Protein AF-A0A948ARW5-F1 (afdb_monomer)

Structure (mmCIF, N/CA/C/O backbone):
data_AF-A0A948ARW5-F1
#
_entry.id   AF-A0A948ARW5-F1
#
loop_
_atom_site.group_PDB
_atom_site.id
_atom_site.type_symbol
_atom_site.label_atom_id
_atom_site.label_alt_id
_atom_site.label_comp_id
_atom_site.label_asym_id
_atom_site.label_entity_id
_atom_site.label_seq_id
_atom_site.pdbx_PDB_ins_code
_atom_site.Cartn_x
_atom_site.Cartn_y
_atom_site.Cartn_z
_atom_site.occupancy
_atom_site.B_iso_or_equiv
_atom_site.auth_seq_id
_atom_site.auth_comp_id
_atom_site.auth_asym_id
_atom_site.auth_atom_id
_atom_site.pdbx_PDB_model_num
ATOM 1 N N . MET A 1 1 ? -6.032 -6.586 25.562 1.00 42.72 1 MET A N 1
ATOM 2 C CA . MET A 1 1 ? -6.146 -6.871 24.116 1.00 42.72 1 MET A CA 1
ATOM 3 C C . MET A 1 1 ? -7.232 -5.963 23.569 1.00 42.72 1 MET A C 1
ATOM 5 O O . MET A 1 1 ? -8.285 -5.942 24.196 1.00 42.72 1 MET A O 1
ATOM 9 N N . PRO A 1 2 ? -6.999 -5.165 22.514 1.00 50.09 2 PRO A N 1
ATOM 10 C CA . PRO A 1 2 ? -8.105 -4.476 21.854 1.00 50.09 2 PRO A CA 1
ATOM 11 C C . PRO A 1 2 ? -9.115 -5.530 21.376 1.00 50.09 2 PRO A C 1
ATOM 13 O O . PRO A 1 2 ? -8.714 -6.557 20.829 1.00 50.09 2 PRO A O 1
ATOM 16 N N . SER A 1 3 ? -10.398 -5.325 21.669 1.00 54.44 3 SER A N 1
ATOM 17 C CA . SER A 1 3 ? -11.468 -6.216 21.225 1.00 54.44 3 SER A CA 1
ATOM 18 C C . SER A 1 3 ? -11.558 -6.182 19.701 1.00 54.44 3 SER A C 1
ATOM 20 O O . SER A 1 3 ? -11.531 -5.110 19.097 1.00 54.44 3 SER A O 1
ATOM 22 N N . ILE A 1 4 ? -11.642 -7.360 19.079 1.00 55.84 4 ILE A N 1
ATOM 23 C CA . ILE A 1 4 ? -11.901 -7.478 17.643 1.00 55.84 4 ILE A CA 1
ATOM 24 C C . ILE A 1 4 ? -13.318 -6.929 17.410 1.00 55.84 4 ILE A C 1
ATOM 26 O O . ILE A 1 4 ? -14.247 -7.400 18.075 1.00 55.84 4 ILE A O 1
ATOM 30 N N . PRO A 1 5 ? -13.506 -5.908 16.555 1.00 57.81 5 PRO A N 1
ATOM 31 C CA . PRO A 1 5 ? -14.841 -5.420 16.239 1.00 57.81 5 PRO A CA 1
ATOM 32 C C . PRO A 1 5 ? -15.671 -6.545 15.610 1.00 57.81 5 PRO A C 1
ATOM 34 O O . PRO A 1 5 ? -15.135 -7.430 14.945 1.00 57.81 5 PRO A O 1
ATOM 37 N N . ALA A 1 6 ? -16.988 -6.526 15.835 1.00 52.50 6 ALA A N 1
ATOM 38 C CA . ALA A 1 6 ? -17.890 -7.471 15.185 1.00 52.50 6 ALA A CA 1
ATOM 39 C C . ALA A 1 6 ? -17.685 -7.406 13.663 1.00 52.50 6 ALA A C 1
ATOM 41 O O . ALA A 1 6 ? -17.640 -6.311 13.096 1.00 52.50 6 ALA A O 1
ATOM 42 N N . ALA A 1 7 ? -17.519 -8.572 13.030 1.00 54.06 7 ALA A N 1
ATOM 43 C CA . ALA A 1 7 ? -17.297 -8.663 11.594 1.00 54.06 7 ALA A CA 1
ATOM 44 C C . ALA A 1 7 ? -18.410 -7.916 10.836 1.00 54.06 7 ALA A C 1
ATOM 46 O O . ALA A 1 7 ? -19.571 -7.970 11.260 1.00 54.06 7 ALA A O 1
ATOM 47 N N . PRO A 1 8 ? -18.084 -7.198 9.746 1.00 54.94 8 PRO A N 1
ATOM 48 C CA . PRO A 1 8 ? -19.093 -6.488 8.973 1.00 54.94 8 PRO A CA 1
ATOM 49 C C . PRO A 1 8 ? -20.183 -7.460 8.496 1.00 54.94 8 PRO A C 1
ATOM 51 O O . PRO A 1 8 ? -19.899 -8.602 8.140 1.00 54.94 8 PRO A O 1
ATOM 54 N N . ALA A 1 9 ? -21.437 -6.996 8.497 1.00 55.69 9 ALA A N 1
ATOM 55 C CA . ALA A 1 9 ? -22.627 -7.808 8.221 1.00 55.69 9 ALA A CA 1
ATOM 56 C C . ALA A 1 9 ? -22.649 -8.447 6.813 1.00 55.69 9 ALA A C 1
ATOM 58 O O . ALA A 1 9 ? -23.426 -9.368 6.570 1.00 55.69 9 ALA A O 1
ATOM 59 N N . ALA A 1 10 ? -21.784 -7.989 5.903 1.00 60.00 10 ALA A N 1
ATOM 60 C CA . ALA A 1 10 ? -21.469 -8.623 4.629 1.00 60.00 10 ALA A CA 1
ATOM 61 C C . ALA A 1 10 ? -20.027 -8.266 4.221 1.00 60.00 10 ALA A C 1
ATOM 63 O O . ALA A 1 10 ? -19.580 -7.142 4.459 1.00 6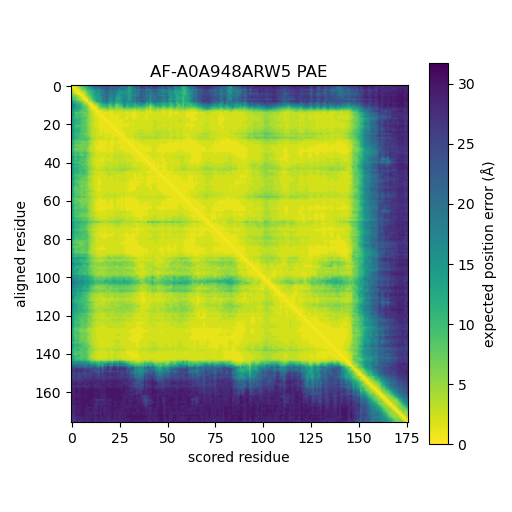0.00 10 ALA A O 1
ATOM 64 N N . ALA A 1 11 ? -19.304 -9.212 3.612 1.00 63.03 11 ALA A N 1
ATOM 65 C CA . ALA A 1 11 ? -17.986 -8.948 3.033 1.00 63.03 11 ALA A CA 1
ATOM 66 C C . ALA A 1 11 ? -18.122 -7.978 1.850 1.00 63.03 11 ALA A C 1
ATOM 68 O O . ALA A 1 11 ? -19.056 -8.104 1.051 1.00 63.03 11 ALA A O 1
ATOM 69 N N . ALA A 1 12 ? -17.203 -7.019 1.727 1.00 69.12 12 ALA A N 1
ATOM 70 C CA . ALA A 1 12 ? -17.239 -6.081 0.614 1.00 69.12 12 ALA A CA 1
ATOM 71 C C . ALA A 1 12 ? -17.000 -6.838 -0.709 1.00 69.12 12 ALA A C 1
ATOM 73 O O . ALA A 1 12 ? -16.159 -7.743 -0.743 1.00 69.12 12 ALA A O 1
ATOM 74 N N . PRO A 1 13 ? -17.674 -6.489 -1.822 1.00 81.88 13 PRO A N 1
ATOM 75 C CA . PRO A 1 13 ? -17.421 -7.142 -3.108 1.00 81.88 13 PRO A CA 1
ATOM 76 C C . PRO A 1 13 ? -15.951 -7.009 -3.530 1.00 81.88 13 PRO A C 1
ATOM 78 O O . PRO A 1 13 ? -15.401 -7.947 -4.090 1.00 81.88 13 PRO A O 1
ATOM 81 N N . PHE A 1 14 ? -15.296 -5.909 -3.146 1.00 91.25 14 PHE A N 1
ATOM 82 C CA . PHE A 1 14 ? -13.858 -5.659 -3.264 1.00 91.25 14 PHE A CA 1
ATOM 83 C C . PHE A 1 14 ? -13.357 -4.928 -2.015 1.00 91.25 14 PHE A C 1
ATOM 85 O O . PHE A 1 14 ? -14.132 -4.214 -1.376 1.00 91.25 14 PHE A O 1
ATOM 92 N N . LEU A 1 15 ? -12.071 -5.065 -1.677 1.00 94.75 15 LEU A N 1
ATOM 93 C CA . LEU A 1 15 ? -11.471 -4.221 -0.640 1.00 94.75 15 LEU A CA 1
ATOM 94 C C . LEU A 1 15 ? -11.448 -2.760 -1.130 1.00 94.75 15 LEU A C 1
ATOM 96 O O . LEU A 1 15 ? -11.038 -2.523 -2.269 1.00 94.75 15 LEU A O 1
ATOM 100 N N . PRO A 1 16 ? -11.861 -1.778 -0.309 1.00 96.06 16 PRO A N 1
ATOM 101 C CA . PRO A 1 16 ? -11.916 -0.385 -0.730 1.00 96.06 16 PRO A CA 1
ATOM 102 C C . PRO A 1 16 ? -10.519 0.166 -1.029 1.00 96.06 16 PRO A C 1
ATOM 104 O O . PRO A 1 16 ? -9.571 -0.022 -0.258 1.00 96.06 16 PRO A O 1
ATOM 107 N N . MET A 1 17 ? -10.420 0.906 -2.128 1.00 97.00 17 MET A N 1
ATOM 108 C CA . MET A 1 17 ? -9.244 1.675 -2.536 1.00 97.00 17 MET A CA 1
ATOM 109 C C . MET A 1 17 ? -9.467 3.188 -2.450 1.00 97.00 17 MET A C 1
ATOM 111 O O . MET A 1 17 ? -8.546 3.972 -2.680 1.00 97.00 17 MET A O 1
ATOM 115 N N . SER A 1 18 ? -10.670 3.620 -2.067 1.00 96.56 18 SER A N 1
ATOM 116 C CA . SER A 1 18 ? -11.029 5.030 -1.950 1.00 96.56 18 SER A CA 1
ATOM 117 C C . SER A 1 18 ? -11.957 5.323 -0.763 1.00 96.56 18 SER A C 1
ATOM 119 O O . SER A 1 18 ? -12.667 4.454 -0.253 1.00 96.56 18 SER A O 1
ATOM 121 N N . ARG A 1 19 ? -11.993 6.590 -0.326 1.00 95.62 19 ARG A N 1
ATOM 122 C CA . ARG A 1 19 ? -12.921 7.048 0.726 1.00 95.62 19 ARG A CA 1
ATOM 123 C C . ARG A 1 19 ? -14.402 6.873 0.365 1.00 95.62 19 ARG A C 1
ATOM 125 O O . ARG A 1 19 ? -15.153 6.493 1.258 1.00 95.62 19 ARG A O 1
ATOM 132 N N . PRO 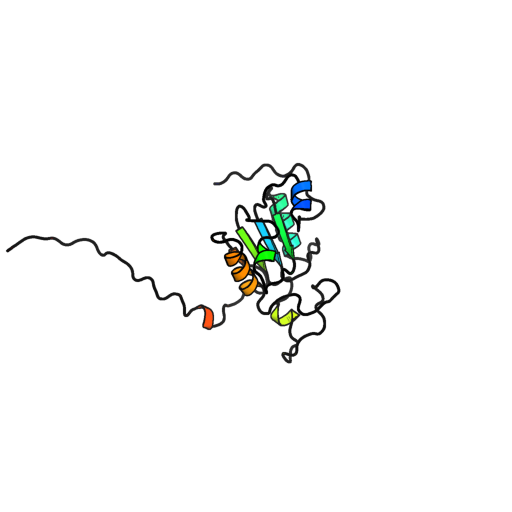A 1 20 ? -14.852 7.119 -0.882 1.00 95.38 20 PRO A N 1
ATOM 133 C CA . PRO A 1 20 ? -16.230 6.827 -1.270 1.00 95.38 20 PRO A CA 1
ATOM 134 C C . PRO A 1 20 ? -16.601 5.346 -1.115 1.00 95.38 20 PRO A C 1
ATOM 136 O O . PRO A 1 20 ? -17.679 5.047 -0.610 1.00 95.38 20 PRO A O 1
ATOM 139 N N . GLU A 1 21 ? -15.705 4.419 -1.469 1.00 94.88 21 GLU A N 1
ATOM 140 C CA . GLU A 1 21 ? -15.940 2.981 -1.263 1.00 94.88 21 GLU A CA 1
ATOM 141 C C . GLU A 1 21 ? -15.990 2.626 0.229 1.00 94.88 21 GLU A C 1
ATOM 143 O O . GLU A 1 21 ? -16.871 1.880 0.648 1.00 94.88 21 GLU A O 1
ATOM 148 N N . MET A 1 22 ? -15.115 3.211 1.059 1.00 94.00 22 MET A N 1
ATOM 149 C CA . MET A 1 22 ? -15.205 3.068 2.520 1.00 94.00 22 MET A CA 1
ATOM 150 C C . MET A 1 22 ? -16.550 3.576 3.058 1.00 94.00 22 MET A C 1
ATOM 152 O O . MET A 1 22 ? -17.173 2.909 3.882 1.00 94.00 22 MET A O 1
ATOM 156 N N . ALA A 1 23 ? -17.021 4.729 2.577 1.00 92.44 23 ALA A N 1
ATOM 157 C CA . ALA A 1 23 ? -18.298 5.303 2.987 1.00 92.44 23 ALA A CA 1
ATOM 158 C C . ALA A 1 23 ? -19.485 4.413 2.584 1.00 92.44 23 ALA A C 1
ATOM 160 O O . ALA A 1 23 ? -20.406 4.241 3.380 1.00 92.44 23 ALA A O 1
ATOM 161 N N . ALA A 1 24 ? -19.437 3.787 1.402 1.00 91.06 24 ALA A N 1
ATOM 162 C CA . ALA A 1 24 ? -20.439 2.812 0.965 1.00 91.06 24 ALA A CA 1
ATOM 163 C C . ALA A 1 24 ? -20.490 1.562 1.868 1.00 91.06 24 ALA A C 1
ATOM 165 O O . ALA A 1 24 ? -21.547 0.953 2.016 1.00 91.06 24 ALA A O 1
ATOM 166 N N . LEU A 1 25 ? -19.373 1.214 2.516 1.00 89.25 25 LEU A N 1
ATOM 167 C CA . LEU A 1 25 ? -19.282 0.149 3.523 1.00 89.25 25 LEU A CA 1
ATOM 168 C C . LEU A 1 25 ? -19.619 0.631 4.949 1.00 89.25 25 LEU A C 1
ATOM 170 O O . LEU A 1 25 ? -19.587 -0.161 5.893 1.00 89.25 25 LEU A O 1
ATOM 174 N N . GLY A 1 26 ? -19.922 1.921 5.128 1.00 91.00 26 GLY A N 1
ATOM 175 C CA . GLY A 1 26 ? -20.164 2.536 6.435 1.00 91.00 26 GLY A CA 1
ATOM 176 C C . GLY A 1 26 ? -18.904 2.669 7.296 1.00 91.00 26 GLY A C 1
ATOM 177 O O . GLY A 1 26 ? -18.996 2.703 8.524 1.00 91.00 26 GLY A O 1
ATOM 178 N N . TRP A 1 27 ? -17.716 2.689 6.685 1.00 92.38 27 TRP A N 1
ATOM 179 C CA . TRP A 1 27 ? -16.437 2.759 7.392 1.00 92.38 27 TRP A CA 1
ATOM 180 C C . TRP A 1 27 ? -15.936 4.201 7.487 1.00 92.38 27 TRP A C 1
ATOM 182 O O . TRP A 1 27 ? -15.738 4.884 6.484 1.00 92.38 27 TRP A O 1
ATOM 192 N N . ASP A 1 28 ? -15.657 4.638 8.710 1.00 92.69 28 ASP A N 1
ATOM 193 C CA . ASP A 1 28 ? -15.007 5.911 9.029 1.00 92.69 28 ASP A CA 1
ATOM 194 C C . ASP A 1 28 ? -13.478 5.839 8.879 1.00 92.69 28 ASP A C 1
ATOM 196 O O . ASP A 1 28 ? -12.827 6.814 8.498 1.00 92.69 28 ASP A O 1
ATOM 200 N N . ALA A 1 29 ? -12.905 4.667 9.161 1.00 94.94 29 ALA A N 1
ATOM 201 C CA . ALA A 1 29 ? -11.484 4.379 9.036 1.00 94.94 29 ALA A CA 1
ATOM 202 C C . ALA A 1 29 ? -11.228 2.889 8.762 1.00 94.94 29 ALA A C 1
ATOM 204 O O . ALA A 1 29 ? -11.975 2.018 9.222 1.00 94.94 29 ALA A O 1
ATOM 205 N N . CYS A 1 30 ? -10.123 2.607 8.068 1.00 97.19 30 CYS A N 1
ATOM 206 C CA . CYS A 1 30 ? -9.565 1.260 7.980 1.00 97.19 30 CYS A CA 1
ATOM 207 C C . CYS A 1 30 ? -8.807 0.918 9.272 1.00 97.19 30 CYS A C 1
ATOM 209 O O . CYS A 1 30 ? -8.116 1.762 9.849 1.00 97.19 30 CYS A O 1
ATOM 211 N N . ASP A 1 31 ? -8.871 -0.337 9.705 1.00 97.50 31 ASP A N 1
ATOM 212 C CA . ASP A 1 31 ? -7.971 -0.849 10.737 1.00 97.50 31 ASP A CA 1
ATOM 213 C C . ASP A 1 31 ? -6.569 -1.040 10.162 1.00 97.50 31 ASP A C 1
ATOM 215 O O . ASP A 1 31 ? -5.572 -0.661 10.781 1.00 97.50 31 ASP A O 1
ATOM 219 N N . ILE A 1 32 ? -6.504 -1.587 8.947 1.00 98.31 32 ILE A N 1
ATOM 220 C CA . ILE A 1 32 ? -5.269 -1.935 8.249 1.00 98.31 32 ILE A CA 1
ATOM 221 C C . ILE A 1 32 ? -5.343 -1.372 6.833 1.00 98.31 32 ILE A C 1
ATOM 223 O O . ILE A 1 32 ? -6.348 -1.532 6.143 1.00 98.31 32 ILE A O 1
ATOM 227 N N . VAL A 1 33 ? -4.267 -0.730 6.385 1.00 98.50 33 VAL A N 1
ATOM 228 C CA . VAL A 1 33 ? -4.119 -0.312 4.984 1.00 98.50 33 VAL A CA 1
ATOM 229 C C . VAL A 1 33 ? -2.962 -1.081 4.365 1.00 98.50 33 VAL A C 1
ATOM 231 O O . VAL A 1 33 ? -1.835 -1.031 4.862 1.00 98.50 33 VAL A O 1
ATOM 234 N N . LEU A 1 34 ? -3.240 -1.811 3.289 1.00 98.31 34 LEU A N 1
ATOM 235 C CA . LEU A 1 34 ? -2.243 -2.550 2.527 1.00 98.31 34 LEU A CA 1
ATOM 236 C C . LEU A 1 34 ? -1.754 -1.701 1.354 1.00 98.31 34 LEU A C 1
ATOM 238 O O . LEU A 1 34 ? -2.556 -1.231 0.558 1.00 98.31 34 LEU A O 1
ATOM 242 N N . VAL A 1 35 ? -0.443 -1.523 1.223 1.00 98.19 35 VAL A N 1
ATOM 243 C CA . VAL A 1 35 ? 0.185 -0.793 0.117 1.00 98.19 35 VAL A CA 1
ATOM 244 C C . VAL A 1 35 ? 0.928 -1.778 -0.777 1.00 98.19 35 VAL A C 1
ATOM 246 O O . VAL A 1 35 ? 1.800 -2.515 -0.302 1.00 98.19 35 VAL A O 1
ATOM 249 N N . SER A 1 36 ? 0.591 -1.779 -2.065 1.00 96.81 36 SER A N 1
ATOM 250 C CA . SER A 1 36 ? 1.131 -2.711 -3.059 1.00 96.81 36 SER A CA 1
ATOM 251 C C . SER A 1 36 ? 1.892 -1.993 -4.166 1.00 96.81 36 SER A C 1
ATOM 253 O O . SER A 1 36 ? 1.473 -0.936 -4.631 1.00 96.81 36 SER A O 1
ATOM 255 N N . GLY A 1 37 ? 2.979 -2.608 -4.636 1.00 95.62 37 GLY A N 1
ATOM 256 C CA . GLY A 1 37 ? 3.648 -2.216 -5.880 1.00 95.62 37 GLY A CA 1
ATOM 257 C C . GLY A 1 37 ? 3.010 -2.790 -7.144 1.00 95.62 37 GLY A C 1
ATOM 258 O O . GLY A 1 37 ? 3.463 -2.452 -8.230 1.00 95.62 37 GLY A O 1
ATOM 259 N N . ASP A 1 38 ? 1.978 -3.623 -7.018 1.00 95.62 38 ASP A N 1
ATOM 260 C CA . ASP A 1 38 ? 1.156 -4.104 -8.134 1.00 95.62 38 ASP A CA 1
ATOM 261 C C . ASP A 1 38 ? -0.191 -3.381 -8.177 1.00 95.62 38 ASP A C 1
ATOM 263 O O . ASP A 1 38 ? -0.648 -2.835 -7.166 1.00 95.62 38 ASP A O 1
ATOM 267 N N . ALA A 1 39 ? -0.860 -3.456 -9.326 1.00 95.75 39 ALA A N 1
ATOM 268 C CA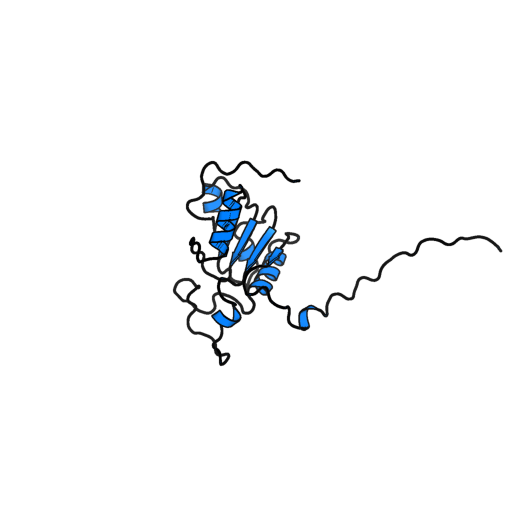 . ALA A 1 39 ? -2.291 -3.218 -9.421 1.00 95.75 39 ALA A CA 1
ATOM 269 C C . ALA A 1 39 ? -3.055 -4.101 -8.422 1.00 95.75 39 ALA A C 1
ATOM 271 O O . ALA A 1 39 ? -2.675 -5.247 -8.157 1.00 95.75 39 ALA A O 1
ATOM 272 N N . TYR A 1 40 ? -4.166 -3.590 -7.893 1.00 96.06 40 TYR A N 1
ATOM 273 C CA . TYR A 1 40 ? -5.068 -4.426 -7.117 1.00 96.06 40 TYR A CA 1
ATOM 274 C C . TYR A 1 40 ? -5.897 -5.295 -8.061 1.00 96.06 40 TYR A C 1
ATOM 276 O O . TYR A 1 40 ? -6.666 -4.798 -8.881 1.00 96.06 40 TYR A O 1
ATOM 284 N N . VAL A 1 41 ? -5.722 -6.604 -7.923 1.00 94.12 41 VAL A N 1
ATOM 285 C CA . VAL A 1 41 ? -6.556 -7.629 -8.541 1.00 94.12 41 VAL A CA 1
ATOM 286 C C . VAL A 1 41 ? -7.015 -8.531 -7.411 1.00 94.12 41 VAL A C 1
ATOM 288 O O . VAL A 1 41 ? -6.188 -9.129 -6.721 1.00 94.12 41 VAL A O 1
ATOM 291 N N . ASP A 1 42 ? -8.325 -8.614 -7.200 1.00 93.69 42 ASP A N 1
ATOM 292 C CA . ASP A 1 42 ? -8.893 -9.410 -6.116 1.00 93.69 42 ASP A CA 1
ATOM 293 C C . ASP A 1 42 ? -8.932 -10.897 -6.489 1.00 93.69 42 ASP A C 1
ATOM 295 O O . ASP A 1 42 ? -9.963 -11.471 -6.828 1.00 93.69 42 ASP A O 1
ATOM 299 N N . HIS A 1 43 ? -7.750 -11.508 -6.506 1.00 92.88 43 HIS A N 1
ATOM 300 C CA . HIS A 1 43 ? -7.539 -12.896 -6.893 1.00 92.88 43 HIS A CA 1
ATOM 301 C C . HIS A 1 43 ? -6.496 -13.538 -5.966 1.00 92.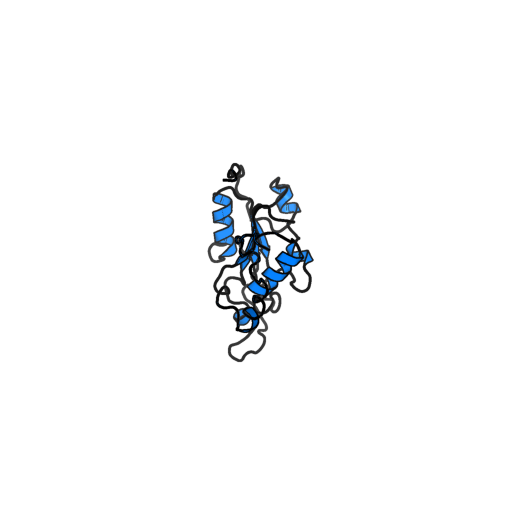88 43 HIS A C 1
ATOM 303 O O . HIS A 1 43 ? -5.494 -12.894 -5.651 1.00 92.88 43 HIS A O 1
ATOM 309 N N . PRO A 1 44 ? -6.646 -14.814 -5.560 1.00 89.50 44 PRO A N 1
ATOM 310 C CA . PRO A 1 44 ? -5.729 -15.474 -4.619 1.00 89.50 44 PRO A CA 1
ATOM 311 C C . PRO A 1 44 ? -4.272 -15.570 -5.101 1.00 89.50 44 PRO A C 1
ATOM 313 O O . PRO A 1 44 ? -3.374 -15.769 -4.289 1.00 89.50 44 PRO A O 1
ATOM 316 N N . ALA A 1 45 ? -4.020 -15.396 -6.402 1.00 90.31 45 ALA A N 1
ATOM 317 C CA . ALA A 1 45 ? -2.664 -15.291 -6.955 1.00 90.31 45 ALA A CA 1
ATOM 318 C C . ALA A 1 45 ? -1.938 -13.983 -6.574 1.00 90.31 45 ALA A C 1
ATOM 320 O O . ALA A 1 45 ? -0.730 -13.884 -6.766 1.00 90.31 45 ALA A O 1
ATOM 321 N N . PHE A 1 46 ? -2.657 -12.987 -6.046 1.00 93.75 46 PHE A N 1
ATOM 322 C CA . PHE A 1 46 ? -2.105 -11.722 -5.576 1.00 93.75 46 PHE A CA 1
ATOM 323 C C . PHE A 1 46 ? -2.049 -11.737 -4.051 1.00 93.75 46 PHE A C 1
ATOM 325 O O . PHE A 1 46 ? -3.079 -11.751 -3.372 1.00 93.75 46 PHE A O 1
ATOM 332 N N . GLY A 1 47 ? -0.836 -11.696 -3.495 1.00 92.38 47 GLY A N 1
ATOM 333 C CA . GLY A 1 47 ? -0.633 -11.836 -2.049 1.00 92.38 47 GLY A CA 1
ATOM 334 C C . GLY A 1 47 ? -1.394 -10.792 -1.222 1.00 92.38 47 GLY A C 1
ATOM 335 O O . GLY A 1 47 ? -1.935 -11.118 -0.169 1.00 92.38 47 GLY A O 1
ATOM 336 N N . VAL A 1 48 ? -1.501 -9.555 -1.722 1.00 95.38 48 VAL A N 1
ATOM 337 C CA . VAL A 1 48 ? -2.256 -8.472 -1.063 1.00 95.38 48 VAL A CA 1
ATOM 338 C C . VAL A 1 48 ? -3.747 -8.788 -0.972 1.00 95.38 48 VAL A C 1
ATOM 340 O O . VAL A 1 48 ? -4.333 -8.576 0.087 1.00 95.38 48 VAL A O 1
ATOM 343 N N . ALA A 1 49 ? -4.347 -9.341 -2.030 1.00 95.12 49 ALA A N 1
ATOM 344 C CA . ALA A 1 49 ? -5.748 -9.753 -2.010 1.00 95.12 49 ALA A CA 1
ATOM 345 C C . ALA A 1 49 ? -5.960 -10.905 -1.020 1.00 95.12 49 ALA A C 1
ATOM 347 O O . ALA A 1 49 ? -6.835 -10.829 -0.161 1.00 95.12 49 ALA A O 1
ATOM 348 N N . LEU A 1 50 ? -5.097 -11.927 -1.058 1.00 94.75 50 LEU A N 1
ATOM 349 C CA . LEU A 1 50 ? -5.171 -13.061 -0.134 1.00 94.75 50 LEU A CA 1
ATOM 350 C C . LEU A 1 50 ? -5.077 -12.620 1.337 1.00 94.75 50 LEU A C 1
ATOM 352 O O . LEU A 1 50 ? -5.922 -12.997 2.150 1.00 94.75 50 LEU A O 1
ATOM 356 N N . VAL A 1 51 ? -4.072 -11.807 1.680 1.00 95.12 51 VAL A N 1
ATOM 357 C CA . VAL A 1 51 ? -3.886 -11.297 3.048 1.00 95.12 51 VAL A CA 1
ATOM 358 C C . VAL A 1 51 ? -5.038 -10.381 3.454 1.00 95.12 51 VAL A C 1
ATOM 360 O O . VAL A 1 51 ? -5.550 -10.513 4.564 1.00 95.12 51 VAL A O 1
ATOM 363 N N . GLY A 1 52 ? -5.475 -9.484 2.569 1.00 95.56 52 GLY A N 1
ATOM 364 C CA . GLY A 1 52 ? -6.572 -8.567 2.856 1.00 95.56 52 GLY A CA 1
ATOM 365 C C . GLY A 1 52 ? -7.886 -9.296 3.134 1.00 95.56 52 GLY A C 1
ATOM 366 O O . GLY A 1 52 ? -8.523 -9.027 4.149 1.00 95.56 52 GLY A O 1
ATOM 367 N N . ARG A 1 53 ? -8.236 -10.296 2.315 1.00 94.50 53 ARG A N 1
ATOM 368 C CA . ARG A 1 53 ? -9.431 -11.132 2.516 1.00 94.50 53 ARG A CA 1
ATOM 369 C C . ARG A 1 53 ? -9.343 -12.015 3.757 1.00 94.50 53 ARG A C 1
ATOM 371 O O . ARG A 1 53 ? -10.355 -12.240 4.418 1.00 94.50 53 ARG A O 1
ATOM 378 N N . LEU A 1 54 ? -8.151 -12.503 4.107 1.00 94.19 54 LEU A N 1
ATOM 379 C CA . LEU A 1 54 ? -7.951 -13.236 5.358 1.00 94.19 54 LEU A CA 1
ATOM 380 C C . LEU A 1 54 ? -8.202 -12.331 6.573 1.00 94.19 54 LEU A C 1
ATOM 382 O O . LEU A 1 54 ? -8.925 -12.718 7.487 1.00 94.19 54 LEU A O 1
ATOM 386 N N . LEU A 1 55 ? -7.637 -11.123 6.574 1.00 94.19 55 LEU A N 1
ATOM 387 C CA . LEU A 1 55 ? -7.836 -10.140 7.641 1.00 94.19 55 LEU A CA 1
ATOM 388 C C . LEU A 1 55 ? -9.302 -9.686 7.737 1.00 94.19 55 LEU A C 1
ATOM 390 O O . LEU A 1 55 ? -9.846 -9.642 8.840 1.00 94.19 55 LEU A O 1
ATOM 394 N N . GLU A 1 56 ? -9.957 -9.425 6.604 1.00 91.94 56 GLU A N 1
ATOM 395 C CA . GLU A 1 56 ? -11.386 -9.084 6.541 1.00 91.94 56 GLU A CA 1
ATOM 396 C C . GLU A 1 56 ? -12.261 -10.204 7.123 1.00 91.94 56 GLU A C 1
ATOM 398 O O . GLU A 1 56 ? -13.149 -9.938 7.932 1.00 91.94 56 GLU A O 1
ATOM 403 N N . ARG A 1 57 ? -11.961 -11.475 6.808 1.00 89.88 57 ARG A N 1
ATOM 404 C CA . ARG A 1 57 ? -12.651 -12.643 7.390 1.00 89.88 57 ARG A CA 1
ATOM 405 C C . ARG A 1 57 ? -12.524 -12.706 8.915 1.00 89.88 57 ARG A C 1
ATOM 407 O O . ARG A 1 57 ? -13.406 -13.242 9.579 1.00 89.88 57 ARG A O 1
ATOM 414 N N . HIS A 1 58 ? -11.448 -12.157 9.474 1.00 91.00 58 HIS A N 1
ATOM 415 C CA . HIS A 1 58 ? -11.255 -12.027 10.919 1.00 91.00 58 HIS A CA 1
ATOM 416 C C . HIS A 1 58 ? -11.891 -10.760 11.519 1.00 91.00 58 HIS A C 1
ATOM 418 O O . HIS A 1 58 ? -11.688 -10.489 12.700 1.00 91.00 58 HIS A O 1
ATOM 424 N N . GLY A 1 59 ? -12.677 -10.013 10.740 1.00 89.75 59 GLY A N 1
ATOM 425 C CA . GLY A 1 59 ? -13.450 -8.856 11.194 1.00 89.75 59 GLY A CA 1
ATOM 426 C C . GLY A 1 59 ? -12.725 -7.515 11.087 1.00 89.75 59 GLY A C 1
ATOM 427 O O . GLY A 1 59 ? -13.257 -6.507 11.547 1.00 89.75 59 GLY A O 1
ATOM 428 N N . TRP A 1 60 ? -11.535 -7.470 10.484 1.00 94.25 60 TRP A N 1
ATOM 429 C CA . TRP A 1 60 ? -10.791 -6.221 10.312 1.00 94.25 60 TRP A CA 1
ATOM 430 C C . TRP A 1 60 ? -11.262 -5.438 9.088 1.00 94.25 60 TRP A C 1
ATOM 432 O O . TRP A 1 60 ? -11.507 -6.005 8.024 1.00 94.25 60 TRP A O 1
ATOM 442 N N . ARG A 1 61 ? -11.309 -4.110 9.205 1.00 95.12 61 ARG A N 1
ATOM 443 C CA . ARG A 1 61 ? -11.559 -3.216 8.067 1.00 95.12 61 ARG A CA 1
ATOM 444 C C . ARG A 1 61 ? -10.256 -3.003 7.310 1.00 95.12 61 ARG A C 1
ATOM 446 O O . ARG A 1 61 ? -9.344 -2.345 7.822 1.00 95.12 61 ARG A O 1
ATOM 453 N N . VAL A 1 62 ? -10.152 -3.567 6.114 1.00 97.00 62 VAL A N 1
ATOM 454 C CA . VAL A 1 62 ? -8.917 -3.541 5.322 1.00 97.00 62 VAL A CA 1
ATOM 455 C C . VAL A 1 62 ? -9.126 -2.745 4.048 1.00 97.00 62 VAL A C 1
ATOM 457 O O . VAL A 1 62 ? -10.034 -3.046 3.284 1.00 97.00 62 VAL A O 1
ATOM 460 N N . GLY A 1 63 ? -8.267 -1.760 3.808 1.00 97.62 63 GLY A N 1
ATOM 461 C CA . GLY A 1 63 ? -8.216 -1.020 2.549 1.00 97.62 63 GLY A CA 1
ATOM 462 C C . GLY A 1 63 ? -6.916 -1.267 1.790 1.00 97.62 63 GLY A C 1
ATOM 463 O O . GLY A 1 63 ? -5.919 -1.694 2.381 1.00 97.62 63 GLY A O 1
ATOM 464 N N . VAL A 1 64 ? -6.913 -0.994 0.486 1.00 98.25 64 VAL A N 1
ATOM 465 C CA . VAL A 1 64 ? -5.751 -1.199 -0.393 1.00 98.25 64 VAL A CA 1
ATOM 466 C C . VAL A 1 64 ? -5.360 0.107 -1.085 1.00 98.25 64 VAL A C 1
ATOM 468 O O . VAL A 1 64 ? -6.196 0.804 -1.640 1.00 98.25 64 VAL A O 1
ATOM 471 N N . ILE A 1 65 ? -4.068 0.423 -1.093 1.00 98.25 65 ILE A N 1
ATOM 472 C CA . ILE A 1 65 ? -3.468 1.468 -1.926 1.00 98.25 65 ILE A CA 1
ATOM 473 C C . ILE A 1 65 ? -2.550 0.762 -2.927 1.00 98.25 65 ILE A C 1
ATOM 475 O O . ILE A 1 65 ? -1.474 0.271 -2.574 1.00 98.25 65 ILE A O 1
ATOM 479 N N . ALA A 1 66 ? -2.999 0.659 -4.175 1.00 97.06 66 ALA A N 1
ATOM 480 C CA . ALA A 1 66 ? -2.282 -0.030 -5.243 1.00 97.06 66 ALA A CA 1
ATOM 481 C C . ALA A 1 66 ? -1.500 0.960 -6.108 1.00 97.06 66 ALA A C 1
ATOM 483 O O . ALA A 1 66 ? -2.078 1.913 -6.620 1.00 97.06 66 ALA A O 1
ATOM 484 N N . GLN A 1 67 ? -0.196 0.721 -6.268 1.00 96.19 67 GLN A N 1
ATOM 485 C CA . GLN A 1 67 ? 0.731 1.563 -7.035 1.00 96.19 67 GLN A CA 1
ATOM 486 C C . GLN A 1 67 ? 0.579 3.074 -6.788 1.00 96.19 67 GLN A C 1
ATOM 488 O O . GLN A 1 67 ? 0.395 3.832 -7.742 1.00 96.19 67 GLN A O 1
ATOM 493 N N . PRO A 1 68 ? 0.677 3.535 -5.525 1.00 97.38 68 PRO A N 1
ATOM 494 C CA . PRO A 1 68 ? 0.672 4.969 -5.252 1.00 97.38 68 PRO A CA 1
ATOM 495 C C . PRO A 1 68 ? 1.859 5.656 -5.939 1.00 97.38 68 PRO A C 1
ATOM 497 O O . PRO A 1 68 ? 2.960 5.080 -6.009 1.00 97.38 68 PRO A O 1
ATOM 500 N N . ASP A 1 69 ? 1.675 6.904 -6.383 1.00 96.62 69 ASP A N 1
ATOM 501 C CA . ASP A 1 69 ? 2.806 7.720 -6.814 1.00 96.62 69 ASP A CA 1
ATOM 502 C C . ASP A 1 69 ? 3.678 8.022 -5.589 1.00 96.62 69 ASP A C 1
ATOM 504 O O . ASP A 1 69 ? 3.279 8.665 -4.625 1.00 96.62 69 ASP A O 1
ATOM 508 N N . TRP A 1 70 ? 4.911 7.526 -5.617 1.00 96.31 70 TRP A N 1
ATOM 509 C CA . TRP A 1 70 ? 5.874 7.671 -4.528 1.00 96.31 70 TRP A CA 1
ATOM 510 C C . TRP A 1 70 ? 6.637 8.992 -4.562 1.00 96.31 70 TRP A C 1
ATOM 512 O O . TRP A 1 70 ? 7.520 9.222 -3.723 1.00 96.31 70 TRP A O 1
ATOM 522 N N . ARG A 1 71 ? 6.406 9.830 -5.571 1.00 95.69 71 ARG A N 1
ATOM 523 C CA . ARG A 1 71 ? 7.041 11.146 -5.670 1.00 95.69 71 ARG A CA 1
ATOM 524 C C . ARG A 1 71 ? 6.481 12.096 -4.621 1.00 95.69 71 ARG A C 1
ATOM 526 O O . ARG A 1 71 ? 7.245 12.924 -4.130 1.00 95.69 71 ARG A O 1
ATOM 533 N N . ASP A 1 72 ? 5.229 11.892 -4.225 1.00 93.00 72 ASP A N 1
ATOM 534 C CA . ASP A 1 72 ? 4.554 12.615 -3.156 1.00 93.00 72 ASP A CA 1
ATOM 535 C C . ASP A 1 72 ? 4.061 11.658 -2.054 1.00 93.00 72 ASP A C 1
ATOM 537 O O . ASP A 1 72 ? 3.909 10.456 -2.271 1.00 93.00 72 ASP A O 1
ATOM 541 N N . ALA A 1 73 ? 3.866 12.168 -0.838 1.00 94.75 73 ALA A N 1
ATOM 542 C CA . ALA A 1 73 ? 3.358 11.362 0.275 1.00 94.75 73 ALA A CA 1
ATOM 543 C C . ALA A 1 73 ? 1.816 11.306 0.318 1.00 94.75 73 ALA A C 1
ATOM 545 O O . ALA A 1 73 ? 1.264 10.437 0.994 1.00 94.75 73 ALA A O 1
ATOM 546 N N . GLY A 1 74 ? 1.115 12.196 -0.393 1.00 96.12 74 GLY A N 1
ATOM 547 C CA . GLY A 1 74 ? -0.339 12.354 -0.347 1.00 96.12 74 GLY A CA 1
ATOM 548 C C . GLY A 1 74 ? -1.113 11.087 -0.705 1.00 96.12 74 GLY A C 1
ATOM 549 O O . GLY A 1 74 ? -2.059 10.735 0.004 1.00 96.12 74 GLY A O 1
ATOM 550 N N . ASP A 1 75 ? -0.657 10.337 -1.710 1.00 96.81 75 ASP A N 1
ATOM 551 C CA . ASP A 1 75 ? -1.292 9.079 -2.132 1.00 96.81 75 ASP A CA 1
ATOM 552 C C . ASP A 1 75 ? -1.344 8.040 -1.001 1.00 96.81 75 ASP A C 1
ATOM 554 O O . ASP A 1 75 ? -2.290 7.260 -0.899 1.00 96.81 75 ASP A O 1
ATOM 558 N N . PHE A 1 76 ? -0.376 8.063 -0.081 1.00 97.94 76 PHE A N 1
ATOM 559 C CA . PHE A 1 76 ? -0.315 7.140 1.059 1.00 97.94 76 PHE A CA 1
ATOM 560 C C . PHE A 1 76 ? -1.314 7.499 2.168 1.00 97.94 76 PHE A C 1
ATOM 562 O O . PHE A 1 76 ? -1.534 6.699 3.077 1.00 97.94 76 PHE A O 1
ATOM 569 N N . ALA A 1 77 ? -1.939 8.678 2.085 1.00 96.75 77 ALA A N 1
ATOM 570 C CA . ALA A 1 77 ? -3.026 9.121 2.952 1.00 96.75 77 ALA A CA 1
ATOM 571 C C . ALA A 1 77 ? -4.407 9.050 2.271 1.00 96.75 77 ALA A C 1
ATOM 573 O O . ALA A 1 77 ? -5.389 9.504 2.867 1.00 96.75 77 ALA A O 1
ATOM 574 N N . ALA A 1 78 ? -4.519 8.464 1.068 1.00 97.19 78 ALA A N 1
ATOM 575 C CA . ALA A 1 78 ? -5.771 8.401 0.304 1.00 97.19 78 ALA A CA 1
ATOM 576 C C . ALA A 1 78 ? -6.940 7.817 1.120 1.00 97.19 78 ALA A C 1
ATOM 578 O O . ALA A 1 78 ? -8.038 8.376 1.136 1.00 97.19 78 ALA A O 1
ATOM 579 N N . LEU A 1 79 ? -6.678 6.752 1.884 1.00 97.50 79 LEU A N 1
ATOM 580 C CA . LEU A 1 79 ? -7.649 6.098 2.774 1.00 97.50 79 LEU A CA 1
ATOM 581 C C . LEU A 1 79 ? -7.677 6.678 4.199 1.00 97.50 79 LEU A C 1
ATOM 583 O O . LEU A 1 79 ? -8.429 6.222 5.058 1.00 97.50 79 LEU A O 1
ATOM 587 N N . GLY A 1 80 ? -6.862 7.698 4.464 1.00 96.75 80 GLY A N 1
ATOM 588 C CA . GLY A 1 80 ? -6.630 8.238 5.795 1.00 96.75 80 GLY A CA 1
ATOM 589 C C . GLY A 1 80 ? -5.691 7.385 6.647 1.00 96.75 80 GLY A C 1
ATOM 590 O O . GLY A 1 80 ? -5.015 6.474 6.174 1.00 96.75 80 GLY A O 1
ATOM 591 N N . ARG A 1 81 ? -5.632 7.727 7.936 1.00 97.81 81 ARG A N 1
ATOM 592 C CA . ARG A 1 81 ? -4.768 7.062 8.912 1.00 97.81 81 ARG A CA 1
ATOM 593 C C . ARG A 1 81 ? -5.388 5.719 9.332 1.00 97.81 81 ARG A C 1
ATOM 595 O O . ARG A 1 81 ? -6.487 5.743 9.889 1.00 97.81 81 ARG A O 1
ATOM 602 N N . PRO A 1 82 ? -4.704 4.574 9.152 1.00 97.88 82 PRO A N 1
ATOM 603 C CA . PRO A 1 82 ? -5.200 3.303 9.664 1.00 97.88 82 PRO A CA 1
ATOM 604 C C . PRO A 1 82 ? -5.146 3.268 11.196 1.00 97.88 82 PRO A C 1
ATOM 606 O O . PRO A 1 82 ? -4.268 3.878 11.819 1.00 97.88 82 PRO A O 1
ATOM 609 N N . ARG A 1 83 ? -6.068 2.523 11.811 1.00 97.81 83 ARG A N 1
ATOM 610 C CA . ARG A 1 83 ? -6.160 2.407 13.278 1.00 97.81 83 ARG A CA 1
ATOM 611 C C . ARG A 1 83 ? -5.048 1.540 13.872 1.00 97.81 83 ARG A C 1
ATOM 613 O O . ARG A 1 83 ? -4.656 1.775 15.013 1.00 97.81 83 ARG A O 1
ATOM 620 N N . LEU A 1 84 ? -4.546 0.561 13.116 1.00 97.75 84 LEU A N 1
ATOM 621 C CA . LEU A 1 84 ? -3.533 -0.389 13.576 1.00 97.75 84 LEU A CA 1
ATOM 622 C C . LEU A 1 84 ? -2.187 -0.197 12.879 1.00 97.75 84 LEU A C 1
ATOM 624 O O . LEU A 1 84 ? -1.214 0.138 13.549 1.00 97.75 84 LEU A O 1
ATOM 628 N N . PHE A 1 85 ? -2.098 -0.444 11.568 1.00 98.38 85 PHE A N 1
ATOM 629 C CA . PHE A 1 85 ? -0.821 -0.398 10.846 1.00 98.38 85 PHE A CA 1
ATOM 630 C C . PHE A 1 85 ? -0.981 -0.294 9.321 1.00 98.38 85 PHE A C 1
ATOM 632 O O . PHE A 1 85 ? -2.044 -0.578 8.765 1.00 98.38 85 PHE A O 1
ATOM 639 N N . PHE A 1 86 ? 0.119 0.056 8.647 1.00 98.62 86 PHE A N 1
ATOM 640 C CA . PHE A 1 86 ? 0.293 -0.149 7.206 1.00 98.62 86 PHE A CA 1
ATOM 641 C C . PHE A 1 86 ? 1.012 -1.469 6.922 1.00 98.62 86 PHE A C 1
ATOM 643 O O . PHE A 1 86 ? 2.101 -1.702 7.452 1.00 98.62 86 PHE A O 1
ATOM 650 N N . GLY A 1 87 ? 0.440 -2.318 6.070 1.00 98.00 87 GLY A N 1
ATOM 651 C CA . GLY A 1 87 ? 1.117 -3.495 5.521 1.00 98.00 87 GLY A CA 1
ATOM 652 C C . GLY A 1 87 ? 1.680 -3.170 4.143 1.00 98.00 87 GLY A C 1
ATOM 653 O O . GLY A 1 87 ? 0.918 -2.828 3.252 1.00 98.00 87 GLY A O 1
ATOM 654 N N . ILE A 1 88 ? 2.993 -3.241 3.942 1.00 97.88 88 ILE A N 1
ATOM 655 C CA . ILE A 1 88 ? 3.637 -2.747 2.715 1.00 97.88 88 ILE A CA 1
ATOM 656 C C . ILE A 1 88 ? 4.392 -3.872 2.015 1.00 97.88 88 ILE A C 1
ATOM 658 O O . ILE A 1 88 ? 5.183 -4.590 2.634 1.00 97.88 88 ILE A O 1
ATOM 662 N N . THR A 1 89 ? 4.192 -3.983 0.703 1.00 95.88 89 THR A N 1
ATOM 663 C CA . THR A 1 89 ? 4.907 -4.931 -0.151 1.00 95.88 89 THR A CA 1
ATOM 664 C C . THR A 1 89 ? 5.302 -4.317 -1.494 1.00 95.88 89 THR A C 1
ATOM 666 O O . THR A 1 89 ? 4.684 -3.369 -1.974 1.00 95.88 89 THR A O 1
ATOM 669 N N . GLY A 1 90 ? 6.354 -4.861 -2.114 1.00 92.44 90 GLY A N 1
ATOM 670 C CA . GLY A 1 90 ? 6.769 -4.481 -3.468 1.00 92.44 90 GLY A CA 1
ATOM 671 C C . GLY A 1 90 ? 5.890 -5.061 -4.583 1.00 92.44 90 GLY A C 1
ATOM 672 O O . GLY A 1 90 ? 6.035 -4.634 -5.728 1.00 92.44 90 GLY A O 1
ATOM 673 N N . GLY A 1 91 ? 4.987 -5.987 -4.240 1.00 91.81 91 GLY A N 1
ATOM 674 C CA . GLY A 1 91 ? 4.151 -6.746 -5.170 1.00 91.81 91 GLY A CA 1
ATOM 675 C C . GLY A 1 91 ? 4.502 -8.239 -5.192 1.00 91.81 91 GLY A C 1
ATOM 676 O O . GLY A 1 91 ? 5.267 -8.734 -4.360 1.00 91.81 91 GLY A O 1
ATOM 677 N N . ASN A 1 92 ? 3.935 -8.948 -6.161 1.00 90.50 92 ASN A N 1
ATOM 678 C CA . ASN A 1 92 ? 4.138 -10.366 -6.447 1.00 90.50 92 ASN A CA 1
ATOM 679 C C . ASN A 1 92 ? 5.567 -10.651 -6.929 1.00 90.50 92 ASN A C 1
ATOM 681 O O . ASN A 1 92 ? 6.114 -11.718 -6.660 1.00 90.50 92 ASN A O 1
ATOM 685 N N . VAL A 1 93 ? 6.184 -9.684 -7.611 1.00 88.56 93 VAL A N 1
ATOM 686 C CA . VAL A 1 93 ? 7.586 -9.721 -8.041 1.00 88.56 93 VAL A CA 1
ATOM 687 C C . VAL A 1 93 ? 8.375 -8.593 -7.389 1.00 88.56 93 VAL A C 1
ATOM 689 O O . VAL A 1 93 ? 7.827 -7.548 -7.036 1.00 88.56 93 VAL A O 1
ATOM 692 N N . ASP A 1 94 ? 9.687 -8.784 -7.231 1.00 87.38 94 ASP A N 1
ATOM 693 C CA . ASP A 1 94 ? 10.542 -7.706 -6.744 1.00 87.38 94 ASP A CA 1
ATOM 694 C C . ASP A 1 94 ? 10.524 -6.515 -7.716 1.00 87.38 94 ASP A C 1
ATOM 696 O O . ASP A 1 94 ? 10.646 -6.668 -8.930 1.00 87.38 94 ASP A O 1
ATOM 700 N N . SER A 1 95 ? 10.402 -5.309 -7.168 1.00 85.62 95 SER A N 1
ATOM 701 C CA . SER A 1 95 ? 10.307 -4.075 -7.956 1.00 85.62 95 SER A CA 1
ATOM 702 C C . SER A 1 95 ? 11.521 -3.794 -8.850 1.00 85.62 95 SER A C 1
ATOM 704 O O . SER A 1 95 ? 11.354 -3.221 -9.924 1.00 85.62 95 SER A O 1
ATOM 706 N N . MET A 1 96 ? 12.730 -4.222 -8.461 1.00 90.06 96 MET A N 1
ATOM 707 C CA . MET A 1 96 ? 13.905 -4.110 -9.331 1.00 90.06 96 MET A CA 1
ATOM 708 C C . MET A 1 96 ? 13.770 -5.044 -10.525 1.00 90.06 96 MET A C 1
ATOM 710 O O . MET A 1 96 ? 14.130 -4.664 -11.634 1.00 90.06 96 MET A O 1
ATOM 714 N N . ILE A 1 97 ? 13.235 -6.250 -10.311 1.00 88.69 97 ILE A N 1
ATOM 715 C CA . ILE A 1 97 ? 12.932 -7.177 -11.400 1.00 88.69 97 ILE A CA 1
ATOM 716 C C . ILE A 1 97 ? 11.849 -6.555 -12.282 1.00 88.69 97 ILE A C 1
ATOM 718 O O . ILE A 1 97 ? 12.053 -6.468 -13.483 1.00 88.69 97 ILE A O 1
ATOM 722 N N . ALA A 1 98 ? 10.748 -6.041 -11.735 1.00 87.75 98 ALA A N 1
ATOM 723 C CA . ALA A 1 98 ? 9.710 -5.389 -12.543 1.00 87.75 98 ALA A CA 1
ATOM 724 C C . ALA A 1 98 ? 10.274 -4.248 -13.420 1.00 87.75 98 ALA A C 1
ATOM 726 O O . ALA A 1 98 ? 9.973 -4.162 -14.610 1.00 87.75 98 ALA A O 1
ATOM 727 N N . ASN A 1 99 ? 11.173 -3.428 -12.867 1.00 89.81 99 ASN A N 1
ATOM 728 C CA . ASN A 1 99 ? 11.722 -2.264 -13.560 1.00 89.81 99 ASN A CA 1
ATOM 729 C C . ASN A 1 99 ? 12.902 -2.573 -14.495 1.00 89.81 99 ASN A C 1
ATOM 731 O O . ASN A 1 99 ? 13.112 -1.829 -15.459 1.00 89.81 99 ASN A O 1
ATOM 735 N N . LEU A 1 100 ? 13.688 -3.626 -14.244 1.00 89.38 100 LEU A N 1
ATOM 736 C CA . LEU A 1 100 ? 14.962 -3.876 -14.926 1.00 89.38 100 LEU A CA 1
ATOM 737 C C . LEU A 1 100 ? 15.037 -5.269 -15.562 1.00 89.38 100 LEU A C 1
ATOM 739 O O . LEU A 1 100 ? 14.604 -6.278 -15.013 1.00 89.38 100 LEU A O 1
ATOM 743 N N . SER A 1 101 ? 15.655 -5.335 -16.740 1.00 87.12 101 SER A N 1
ATOM 744 C CA . SER A 1 101 ? 16.070 -6.595 -17.355 1.00 87.12 101 SER A CA 1
ATOM 745 C C . SER A 1 101 ? 17.318 -7.165 -16.673 1.00 87.12 101 SER A C 1
ATOM 747 O O . SER A 1 101 ? 18.013 -6.463 -15.937 1.00 87.12 101 SER A O 1
ATOM 749 N N . ALA A 1 102 ? 17.669 -8.418 -16.984 1.00 85.31 102 ALA A N 1
ATOM 750 C CA . ALA A 1 102 ? 18.908 -9.046 -16.507 1.00 85.31 102 ALA A CA 1
ATOM 751 C C . ALA A 1 102 ? 20.164 -8.209 -16.833 1.00 85.31 102 ALA A C 1
ATOM 753 O O . ALA A 1 102 ? 21.100 -8.142 -16.041 1.00 85.31 102 ALA A O 1
ATOM 754 N N . ASN A 1 103 ? 20.134 -7.473 -17.949 1.00 88.31 103 ASN A N 1
ATOM 755 C CA . ASN A 1 103 ? 21.209 -6.573 -18.375 1.00 88.31 103 ASN A CA 1
ATOM 756 C C . ASN A 1 103 ? 21.078 -5.156 -17.781 1.00 88.31 103 ASN A C 1
ATOM 758 O O . ASN A 1 103 ? 21.646 -4.208 -18.321 1.00 88.31 103 ASN A O 1
ATOM 762 N N . LYS A 1 104 ? 20.294 -4.989 -16.705 1.00 86.38 104 LYS A N 1
ATOM 763 C CA . LYS A 1 104 ? 20.039 -3.724 -15.989 1.00 86.38 104 LYS A CA 1
ATOM 764 C C . LYS A 1 104 ? 19.469 -2.600 -16.866 1.00 86.38 104 LYS A C 1
ATOM 766 O O . LYS A 1 104 ? 19.612 -1.424 -16.541 1.00 86.38 104 LYS A O 1
ATOM 771 N N . ARG A 1 105 ? 18.808 -2.938 -17.978 1.00 89.69 105 ARG A N 1
ATOM 772 C CA . ARG A 1 105 ? 18.086 -1.958 -18.807 1.00 89.69 105 ARG A CA 1
ATOM 773 C C . ARG A 1 105 ? 16.657 -1.815 -18.305 1.00 89.69 105 ARG A C 1
ATOM 775 O O . ARG A 1 105 ? 16.051 -2.818 -17.939 1.00 89.69 105 ARG A O 1
ATOM 782 N N . ARG A 1 106 ? 16.102 -0.600 -18.346 1.00 91.12 106 ARG A N 1
ATOM 783 C CA . ARG A 1 106 ? 14.689 -0.377 -18.009 1.00 91.12 106 ARG A CA 1
ATOM 784 C C . ARG A 1 106 ? 13.777 -1.206 -18.912 1.00 91.12 106 ARG A C 1
ATOM 786 O O . ARG A 1 106 ? 13.935 -1.191 -20.136 1.00 91.12 106 ARG A O 1
ATOM 793 N N . ARG A 1 107 ? 12.836 -1.920 -18.300 1.00 89.56 107 ARG A N 1
ATOM 794 C CA . ARG A 1 107 ? 11.765 -2.624 -19.007 1.00 89.56 107 ARG A CA 1
ATOM 795 C C . ARG A 1 107 ? 10.773 -1.615 -19.582 1.00 89.56 107 ARG A C 1
ATOM 797 O O . ARG A 1 107 ? 10.604 -0.517 -19.058 1.00 89.56 107 ARG A O 1
ATOM 804 N N . ARG A 1 108 ? 10.166 -1.982 -20.713 1.00 91.56 108 ARG A N 1
ATOM 805 C CA . ARG A 1 108 ? 9.159 -1.161 -21.408 1.00 91.56 108 ARG A CA 1
ATOM 806 C C . ARG A 1 108 ? 7.734 -1.474 -20.952 1.00 91.56 108 ARG A C 1
ATOM 808 O O . ARG A 1 108 ? 6.853 -0.650 -21.160 1.00 91.56 108 ARG A O 1
ATOM 815 N N . SER A 1 109 ? 7.541 -2.627 -20.320 1.00 93.06 109 SER A N 1
ATOM 816 C CA . SER A 1 109 ? 6.271 -3.095 -19.777 1.00 93.06 109 SER A CA 1
ATOM 817 C C . SER A 1 109 ? 6.459 -3.685 -18.381 1.00 93.06 109 SER A C 1
ATOM 819 O O . SER A 1 109 ? 7.567 -4.086 -18.014 1.00 93.06 109 SER A O 1
ATOM 821 N N . ASP A 1 110 ? 5.366 -3.727 -17.628 1.00 93.12 110 ASP A N 1
ATOM 822 C CA . ASP A 1 110 ? 5.254 -4.386 -16.329 1.00 93.12 110 ASP A CA 1
ATOM 823 C C . ASP A 1 110 ? 3.895 -5.090 -16.245 1.00 93.12 110 ASP A C 1
ATOM 825 O O . ASP A 1 110 ? 2.856 -4.433 -16.213 1.00 93.12 110 ASP A O 1
ATOM 829 N N . ASP A 1 111 ? 3.910 -6.421 -16.209 1.00 92.56 111 ASP A N 1
ATOM 830 C CA . ASP A 1 111 ? 2.711 -7.264 -16.304 1.00 92.56 111 ASP A CA 1
ATOM 831 C C . ASP A 1 111 ? 1.768 -7.124 -15.099 1.00 92.56 111 ASP A C 1
ATOM 833 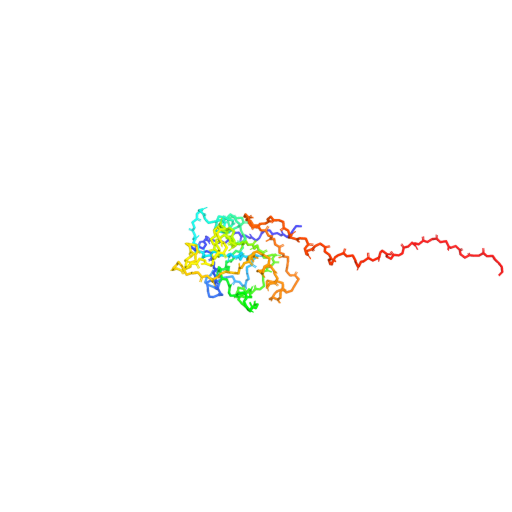O O . ASP A 1 111 ? 0.584 -7.441 -15.200 1.00 92.56 111 ASP A O 1
ATOM 837 N N . PHE A 1 112 ? 2.268 -6.625 -13.966 1.00 92.62 112 PHE A N 1
ATOM 838 C CA . PHE A 1 112 ? 1.458 -6.397 -12.767 1.00 92.62 112 PHE A CA 1
ATOM 839 C C . PHE A 1 112 ? 1.061 -4.926 -12.589 1.00 92.62 112 PHE A C 1
ATOM 841 O O . PHE A 1 112 ? 0.481 -4.560 -11.567 1.00 92.62 112 PHE A O 1
ATOM 848 N N . SER A 1 113 ? 1.373 -4.077 -13.568 1.00 94.88 113 SER A N 1
ATOM 849 C CA . SER A 1 113 ? 0.939 -2.683 -13.614 1.00 94.88 113 SER A CA 1
ATOM 850 C C . SER A 1 113 ? -0.339 -2.527 -14.450 1.00 94.88 113 SER A C 1
ATOM 852 O O . SER A 1 113 ? -0.503 -3.228 -15.454 1.00 94.88 113 SER A O 1
ATOM 854 N N . PRO A 1 114 ? -1.238 -1.577 -14.122 1.00 92.81 114 PRO A N 1
ATOM 855 C CA . PRO A 1 114 ? -2.423 -1.297 -14.924 1.00 92.81 114 PRO A CA 1
ATOM 856 C C . PRO A 1 114 ? -2.070 -1.034 -16.392 1.00 92.81 114 PRO A C 1
ATOM 858 O O . PRO A 1 114 ? -1.254 -0.164 -16.714 1.00 92.81 114 PRO A O 1
ATOM 861 N N . GLY A 1 115 ? -2.680 -1.810 -17.291 1.00 92.38 115 GLY A N 1
ATOM 862 C CA . GLY A 1 115 ? -2.443 -1.718 -18.734 1.00 92.38 115 GLY A CA 1
ATOM 863 C C . GLY A 1 115 ? -1.018 -2.076 -19.173 1.00 92.38 115 GLY A C 1
ATOM 864 O O . GLY A 1 115 ? -0.592 -1.630 -20.236 1.00 92.38 115 GLY A O 1
ATOM 865 N N . GLY A 1 116 ? -0.252 -2.813 -18.362 1.00 91.75 116 GLY A N 1
ATOM 866 C CA . GLY A 1 116 ? 1.120 -3.208 -18.695 1.00 91.75 116 GLY A CA 1
ATOM 867 C C . GLY A 1 116 ? 2.143 -2.069 -18.603 1.00 91.75 116 GLY A C 1
ATOM 868 O O . GLY A 1 116 ? 3.258 -2.195 -19.114 1.00 91.75 116 GLY A O 1
ATOM 869 N N . ARG A 1 117 ? 1.773 -0.924 -18.013 1.00 94.25 117 ARG A N 1
ATOM 870 C CA . ARG A 1 117 ? 2.578 0.305 -18.028 1.00 94.25 117 ARG A CA 1
ATOM 871 C C . ARG A 1 117 ? 3.806 0.190 -17.127 1.00 94.25 117 ARG A C 1
ATOM 873 O O . ARG A 1 117 ? 3.685 0.055 -15.917 1.00 94.25 117 ARG A O 1
ATOM 880 N N . ALA A 1 118 ? 4.996 0.345 -17.698 1.00 92.81 118 ALA A N 1
ATOM 881 C CA . ALA A 1 118 ? 6.222 0.413 -16.910 1.00 92.81 118 ALA A CA 1
ATOM 882 C C . ALA A 1 118 ? 6.350 1.731 -16.125 1.00 92.81 118 ALA A C 1
ATOM 884 O O . ALA A 1 118 ? 5.829 2.776 -16.521 1.00 92.81 118 ALA A O 1
ATOM 885 N N . GLY A 1 119 ? 7.128 1.692 -15.039 1.00 92.25 119 GLY A N 1
ATOM 886 C CA . GLY A 1 119 ? 7.488 2.883 -14.267 1.00 92.25 119 GLY A CA 1
ATOM 887 C C . GLY A 1 119 ? 6.383 3.409 -13.350 1.00 92.25 119 GLY A C 1
ATOM 888 O O . GLY A 1 119 ? 6.442 4.576 -12.969 1.00 92.25 119 GLY A O 1
ATOM 889 N N . LEU A 1 120 ? 5.403 2.570 -12.998 1.00 94.81 120 LEU A N 1
ATOM 890 C CA . LEU A 1 120 ? 4.362 2.874 -12.005 1.00 94.81 120 LEU A CA 1
ATOM 891 C C . LEU A 1 120 ? 4.739 2.462 -10.574 1.00 94.81 120 LEU A C 1
ATOM 893 O O . LEU A 1 120 ? 4.000 2.735 -9.634 1.00 94.81 120 LEU A O 1
ATOM 897 N N . ARG A 1 121 ? 5.926 1.879 -10.382 1.00 94.31 121 ARG A N 1
ATOM 898 C CA . ARG A 1 121 ? 6.497 1.599 -9.062 1.00 94.31 121 ARG A CA 1
ATOM 899 C C . ARG A 1 121 ? 7.975 2.005 -8.995 1.00 94.31 121 ARG A C 1
ATOM 901 O O . ARG A 1 121 ? 8.683 1.897 -10.003 1.00 94.31 121 ARG A O 1
ATOM 908 N N . PRO A 1 122 ? 8.483 2.433 -7.828 1.00 94.50 122 PRO A N 1
ATOM 909 C CA . PRO A 1 122 ? 9.896 2.725 -7.669 1.00 94.50 122 PRO A CA 1
ATOM 910 C C . PRO A 1 122 ? 10.720 1.447 -7.546 1.00 94.50 122 PRO A C 1
ATOM 912 O O . PRO A 1 122 ? 10.235 0.401 -7.119 1.00 94.50 122 PRO A O 1
ATOM 915 N N . ASP A 1 123 ? 12.012 1.578 -7.816 1.00 92.88 123 ASP A N 1
ATOM 916 C CA . ASP A 1 123 ? 13.010 0.605 -7.389 1.00 92.88 123 ASP A CA 1
ATOM 917 C C . ASP A 1 123 ? 12.989 0.459 -5.860 1.00 92.88 123 ASP A C 1
ATOM 919 O O . ASP A 1 123 ? 12.961 1.452 -5.127 1.00 92.88 123 ASP A O 1
ATOM 923 N N . ARG A 1 124 ? 13.043 -0.785 -5.370 1.00 91.94 124 ARG A N 1
ATOM 924 C CA . ARG A 1 124 ? 12.922 -1.121 -3.937 1.00 91.94 124 ARG A CA 1
ATOM 925 C C . ARG A 1 124 ? 11.638 -0.560 -3.315 1.00 91.94 124 ARG A C 1
ATOM 927 O O . ARG A 1 124 ? 11.666 0.046 -2.238 1.00 91.94 124 ARG A O 1
ATOM 934 N N . ALA A 1 125 ? 10.515 -0.809 -3.987 1.00 95.12 125 ALA A N 1
ATOM 935 C CA . ALA A 1 125 ? 9.196 -0.281 -3.656 1.00 95.12 125 ALA A CA 1
ATOM 936 C C . ALA A 1 125 ? 8.827 -0.400 -2.174 1.00 95.12 125 ALA A C 1
ATOM 938 O O . ALA A 1 125 ? 8.439 0.595 -1.574 1.00 95.12 125 ALA A O 1
ATOM 939 N N . ALA A 1 126 ? 9.058 -1.555 -1.541 1.00 94.19 126 ALA A N 1
ATOM 940 C CA . ALA A 1 126 ? 8.740 -1.751 -0.125 1.00 94.19 126 ALA A CA 1
ATOM 941 C C . ALA A 1 126 ? 9.402 -0.710 0.805 1.00 94.19 126 ALA A C 1
ATOM 943 O O . ALA A 1 126 ? 8.767 -0.212 1.733 1.00 94.19 126 ALA A O 1
ATOM 944 N N . ILE A 1 127 ? 10.662 -0.339 0.545 1.00 94.94 127 ILE A N 1
ATOM 945 C CA . ILE A 1 127 ? 11.393 0.649 1.356 1.00 94.94 127 ILE A CA 1
ATOM 946 C C . ILE A 1 127 ? 10.878 2.060 1.069 1.00 94.94 127 ILE A C 1
ATOM 948 O O . ILE A 1 127 ? 10.645 2.832 2.001 1.00 94.94 127 ILE A O 1
ATOM 952 N N . VAL A 1 128 ? 10.706 2.397 -0.211 1.00 96.94 128 VAL A N 1
ATOM 953 C CA . VAL A 1 128 ? 10.238 3.725 -0.631 1.00 96.94 128 VAL A CA 1
ATOM 954 C C . VAL A 1 128 ? 8.835 3.984 -0.089 1.00 96.94 128 VAL A C 1
ATOM 956 O O . VAL A 1 128 ? 8.611 4.994 0.575 1.00 96.94 128 VAL A O 1
ATOM 959 N N . TYR A 1 129 ? 7.922 3.036 -0.280 1.00 97.69 129 TYR A N 1
ATOM 960 C CA . TYR A 1 129 ? 6.553 3.106 0.219 1.00 97.69 129 TYR A CA 1
ATOM 961 C C . TYR A 1 129 ? 6.499 3.181 1.741 1.00 97.69 129 TYR A C 1
ATOM 963 O O . TYR A 1 129 ? 5.725 3.963 2.282 1.00 97.69 129 TYR A O 1
ATOM 971 N N . ALA A 1 130 ? 7.364 2.454 2.453 1.00 97.56 130 ALA A N 1
ATOM 972 C CA . ALA A 1 130 ? 7.447 2.581 3.903 1.00 97.56 130 ALA A CA 1
ATOM 973 C C . ALA A 1 130 ? 7.881 3.971 4.358 1.00 97.56 130 ALA A C 1
ATOM 975 O O . ALA A 1 130 ? 7.369 4.466 5.357 1.00 97.56 130 ALA A O 1
ATOM 976 N N . ASN A 1 131 ? 8.805 4.621 3.653 1.00 97.56 131 ASN A N 1
ATOM 977 C CA . ASN A 1 131 ? 9.181 5.993 3.984 1.00 97.56 131 ASN A CA 1
ATOM 978 C C . ASN A 1 131 ? 8.019 6.959 3.730 1.00 97.56 131 ASN A C 1
ATOM 980 O O . ASN A 1 131 ? 7.683 7.732 4.624 1.00 97.56 131 ASN A O 1
ATOM 984 N N . ARG A 1 132 ? 7.338 6.838 2.585 1.00 98.31 132 ARG A N 1
ATOM 985 C CA . ARG A 1 132 ? 6.182 7.687 2.261 1.00 98.31 132 ARG A CA 1
ATOM 986 C C . ARG A 1 132 ? 5.004 7.491 3.204 1.00 98.31 132 ARG A C 1
ATOM 988 O O . ARG A 1 132 ? 4.436 8.473 3.660 1.00 98.31 132 ARG A O 1
ATOM 995 N N . ALA A 1 133 ? 4.704 6.258 3.602 1.00 98.00 133 ALA A N 1
ATOM 996 C CA . ALA A 1 133 ? 3.681 5.988 4.609 1.00 98.00 133 ALA A CA 1
ATOM 997 C C . ALA A 1 133 ? 4.017 6.631 5.971 1.00 98.00 133 ALA A C 1
ATOM 999 O O . ALA A 1 133 ? 3.122 7.144 6.642 1.00 98.00 133 ALA A O 1
ATOM 1000 N N . ARG A 1 134 ? 5.301 6.665 6.378 1.00 97.69 134 ARG A N 1
ATOM 1001 C CA . ARG A 1 134 ? 5.718 7.378 7.607 1.00 97.69 134 ARG A CA 1
ATOM 1002 C C . ARG A 1 134 ? 5.547 8.886 7.492 1.00 97.69 134 ARG A C 1
ATOM 1004 O O . ARG A 1 134 ? 5.184 9.508 8.484 1.00 97.69 134 ARG A O 1
ATOM 1011 N N . GLU A 1 135 ? 5.845 9.453 6.326 1.00 97.75 135 GLU A N 1
ATOM 1012 C CA . GLU A 1 135 ? 5.674 10.885 6.053 1.00 97.75 135 GLU A CA 1
ATOM 1013 C C . GLU A 1 135 ? 4.190 11.268 6.060 1.00 97.75 135 GLU A C 1
ATOM 1015 O O . GLU A 1 135 ? 3.801 12.211 6.744 1.00 97.75 135 GLU A O 1
ATOM 1020 N N . ALA A 1 136 ? 3.356 10.487 5.371 1.00 97.62 136 ALA A N 1
ATOM 1021 C CA . ALA A 1 136 ? 1.920 10.718 5.251 1.00 97.62 136 ALA A CA 1
ATOM 1022 C C . ALA A 1 136 ? 1.166 10.533 6.575 1.00 97.62 136 ALA A C 1
ATOM 1024 O O . ALA A 1 136 ? 0.189 11.226 6.852 1.00 97.62 136 ALA A O 1
ATOM 1025 N N . CYS A 1 137 ? 1.595 9.572 7.398 1.00 97.12 137 CYS A N 1
ATOM 1026 C CA . CYS A 1 137 ? 0.914 9.188 8.632 1.00 97.12 137 CYS A CA 1
ATOM 1027 C C . CYS A 1 137 ? 1.920 8.917 9.771 1.00 97.12 137 CYS A C 1
ATOM 1029 O O . CYS A 1 137 ? 2.143 7.761 10.154 1.00 97.12 137 CYS A O 1
ATOM 1031 N N . PRO A 1 138 ? 2.505 9.969 10.377 1.00 97.31 138 PRO A N 1
ATOM 1032 C CA . PRO A 1 138 ? 3.526 9.816 11.411 1.00 97.31 138 PRO A CA 1
ATOM 1033 C C . PRO A 1 138 ? 3.049 9.000 12.620 1.00 97.31 138 PRO A C 1
ATOM 1035 O O . PRO A 1 138 ? 1.949 9.189 13.142 1.00 97.31 138 PRO A O 1
ATOM 1038 N N . GLY A 1 139 ? 3.889 8.079 13.091 1.00 96.56 139 GLY A N 1
ATOM 1039 C CA . GLY A 1 139 ? 3.612 7.254 14.273 1.00 96.56 139 GLY A CA 1
ATOM 1040 C C . GLY A 1 139 ? 2.676 6.063 14.043 1.00 96.56 139 GLY A C 1
ATOM 1041 O O . GLY A 1 139 ? 2.376 5.359 15.002 1.00 96.56 139 GLY A O 1
ATOM 1042 N N . VAL A 1 140 ? 2.216 5.813 12.813 1.00 98.19 140 VAL A N 1
ATOM 1043 C CA . VAL A 1 140 ? 1.543 4.548 12.478 1.00 98.19 140 VAL A CA 1
ATOM 1044 C C . VAL A 1 140 ? 2.592 3.436 12.314 1.00 98.19 140 VAL A C 1
ATOM 1046 O O . VAL A 1 140 ? 3.575 3.632 11.592 1.00 98.19 140 VAL A O 1
ATOM 1049 N N . PRO A 1 141 ? 2.418 2.263 12.950 1.00 98.38 141 PRO A N 1
ATOM 1050 C CA . PRO A 1 141 ? 3.265 1.097 12.714 1.00 98.38 141 PRO A CA 1
ATOM 1051 C C . PRO A 1 141 ? 3.273 0.643 11.245 1.00 98.38 141 PRO A C 1
ATOM 1053 O O . PRO A 1 141 ? 2.266 0.725 10.544 1.00 98.38 141 PRO A O 1
ATOM 1056 N N . ILE A 1 142 ? 4.409 0.116 10.784 1.00 98.12 142 ILE A N 1
ATOM 1057 C CA . ILE A 1 142 ? 4.572 -0.423 9.426 1.00 98.12 142 ILE A CA 1
ATOM 1058 C C . ILE A 1 142 ? 5.062 -1.863 9.511 1.00 98.12 142 ILE A C 1
ATOM 1060 O O . ILE A 1 142 ? 6.081 -2.134 10.150 1.00 98.12 142 ILE A O 1
ATOM 1064 N N . VAL A 1 143 ? 4.367 -2.755 8.813 1.00 97.06 143 VAL A N 1
ATOM 1065 C CA . VAL A 1 143 ? 4.727 -4.162 8.630 1.00 97.06 143 VAL A CA 1
ATOM 1066 C C . VAL A 1 143 ? 5.158 -4.357 7.179 1.00 97.06 143 VAL A C 1
ATOM 1068 O O . VAL A 1 143 ? 4.417 -4.020 6.261 1.00 97.06 143 VAL A O 1
ATOM 1071 N N . LEU A 1 144 ? 6.365 -4.879 6.963 1.00 94.50 144 LEU A N 1
ATOM 1072 C CA . LEU A 1 144 ? 6.887 -5.176 5.626 1.00 94.50 144 LEU A CA 1
ATOM 1073 C C . LEU A 1 144 ? 6.674 -6.654 5.285 1.00 94.50 144 LEU A C 1
ATOM 1075 O O . LEU A 1 144 ? 6.911 -7.512 6.134 1.00 94.50 144 LEU A O 1
ATOM 1079 N N . GLY A 1 145 ? 6.290 -6.950 4.043 1.00 86.06 145 GLY A N 1
ATOM 1080 C CA . GLY A 1 145 ? 6.107 -8.323 3.563 1.00 86.06 145 GLY A CA 1
ATOM 1081 C C . GLY A 1 145 ? 6.380 -8.517 2.066 1.00 86.06 145 GLY A C 1
ATOM 1082 O O . GLY A 1 145 ? 6.650 -7.571 1.322 1.00 86.06 145 GLY A O 1
ATOM 1083 N N . GLY A 1 146 ? 6.277 -9.772 1.619 1.00 74.38 146 GLY A N 1
ATOM 1084 C CA . GLY A 1 146 ? 6.538 -10.204 0.239 1.00 74.38 146 GLY A CA 1
ATOM 1085 C C . GLY A 1 146 ? 8.011 -10.521 -0.052 1.00 74.38 146 GLY A C 1
ATOM 1086 O O . GLY A 1 146 ? 8.887 -10.327 0.791 1.00 74.38 146 GLY A O 1
ATOM 1087 N N . LEU A 1 147 ? 8.287 -11.003 -1.270 1.00 61.84 147 LEU A N 1
ATOM 1088 C CA . LEU A 1 147 ? 9.622 -11.447 -1.713 1.00 61.84 147 LEU A CA 1
ATOM 1089 C C . LEU A 1 147 ? 10.686 -10.328 -1.691 1.00 61.84 147 LEU A C 1
ATOM 1091 O O . LEU A 1 147 ? 11.877 -10.610 -1.620 1.00 61.84 147 LEU A O 1
ATOM 1095 N N . ALA A 1 148 ? 10.261 -9.062 -1.669 1.00 54.69 148 ALA A N 1
ATOM 1096 C CA . ALA A 1 148 ? 11.128 -7.888 -1.552 1.00 54.69 148 ALA A CA 1
ATOM 1097 C C . ALA A 1 148 ? 11.549 -7.546 -0.100 1.00 54.69 148 ALA A C 1
ATOM 1099 O O . ALA A 1 148 ? 12.243 -6.554 0.122 1.00 54.69 148 ALA A O 1
ATOM 1100 N N . GLY A 1 149 ? 11.149 -8.340 0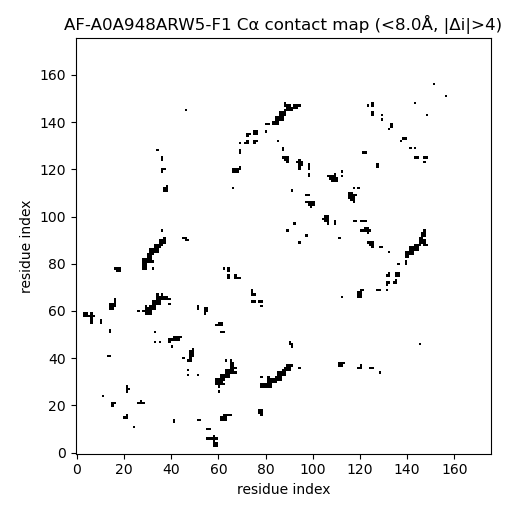.904 1.00 46.97 149 GLY A N 1
ATOM 1101 C CA . GLY A 1 149 ? 11.536 -8.149 2.313 1.00 46.97 149 GLY A CA 1
ATOM 1102 C C . GLY A 1 149 ? 13.004 -8.483 2.635 1.00 46.97 149 GLY A C 1
ATOM 1103 O O . GLY A 1 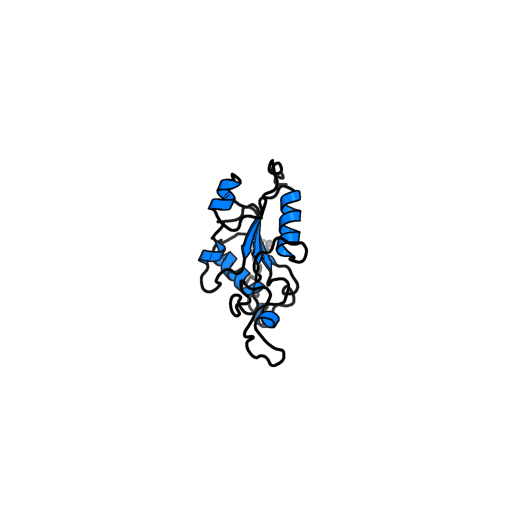149 ? 13.429 -8.363 3.785 1.00 46.97 149 GLY A O 1
ATOM 1104 N N . GLY A 1 150 ? 13.785 -8.914 1.640 1.00 42.59 150 GLY A N 1
ATOM 1105 C CA . GLY A 1 150 ? 15.151 -9.405 1.798 1.00 42.59 150 GLY A CA 1
ATOM 1106 C C . GLY A 1 150 ? 16.231 -8.321 1.716 1.00 42.59 150 GLY A C 1
ATOM 1107 O O . GLY A 1 150 ? 16.552 -7.830 0.642 1.00 42.59 150 GLY A O 1
ATOM 1108 N N . HIS A 1 151 ? 16.854 -8.064 2.867 1.00 39.03 151 HIS A N 1
ATOM 1109 C CA . HIS A 1 151 ? 18.143 -7.396 3.094 1.00 39.03 151 HIS A CA 1
ATOM 1110 C C . HIS A 1 151 ? 18.232 -5.875 2.818 1.00 39.03 151 HIS A C 1
ATOM 1112 O O . HIS A 1 151 ? 18.329 -5.437 1.669 1.00 39.03 151 HIS A O 1
ATOM 1118 N N . PRO A 1 152 ? 18.322 -5.026 3.868 1.00 43.94 152 PRO A N 1
ATOM 1119 C CA . PRO A 1 152 ? 18.823 -3.674 3.679 1.00 43.94 152 PRO A CA 1
ATOM 1120 C C . PRO A 1 152 ? 20.276 -3.783 3.209 1.00 43.94 152 PRO A C 1
ATOM 1122 O O . PRO A 1 152 ? 21.115 -4.343 3.909 1.00 43.94 152 PRO A O 1
ATOM 1125 N N . GLY A 1 153 ? 20.590 -3.241 2.031 1.00 42.81 153 GLY A N 1
ATOM 1126 C CA . GLY A 1 153 ? 21.984 -3.072 1.626 1.00 42.81 153 GLY A CA 1
ATOM 1127 C C . GLY A 1 153 ? 22.788 -2.320 2.706 1.00 42.81 153 GLY A C 1
ATOM 1128 O O . GLY A 1 153 ? 22.200 -1.614 3.535 1.00 42.81 153 GLY A O 1
ATOM 1129 N N . PRO A 1 154 ? 24.128 -2.413 2.698 1.00 43.28 154 PRO A N 1
ATOM 1130 C CA . PRO A 1 154 ? 25.003 -1.987 3.801 1.00 43.28 154 PRO A CA 1
ATOM 1131 C C . PRO A 1 154 ? 24.833 -0.522 4.256 1.00 43.28 154 PRO A C 1
ATOM 1133 O O . PRO A 1 154 ? 25.205 -0.171 5.373 1.00 43.28 154 PRO A O 1
ATOM 1136 N N . ALA A 1 155 ? 24.202 0.333 3.447 1.00 47.81 155 ALA A N 1
ATOM 1137 C CA . ALA A 1 155 ? 23.883 1.717 3.796 1.00 47.81 155 ALA A CA 1
ATOM 1138 C C . ALA A 1 155 ? 22.819 1.877 4.910 1.00 47.81 155 ALA A C 1
ATOM 1140 O O . ALA A 1 155 ? 22.751 2.934 5.537 1.00 47.81 155 ALA A O 1
ATOM 1141 N N . GLY A 1 156 ? 21.997 0.855 5.187 1.00 35.25 156 GLY A N 1
ATOM 1142 C CA . GLY A 1 156 ? 20.910 0.932 6.176 1.00 35.25 156 GLY A CA 1
ATOM 1143 C C . GLY A 1 156 ? 21.338 0.747 7.639 1.00 35.25 156 GLY A C 1
ATOM 1144 O O . GLY A 1 156 ? 20.615 1.156 8.547 1.00 35.25 156 GLY A O 1
ATOM 1145 N N . LEU A 1 157 ? 22.517 0.166 7.890 1.00 39.25 157 LEU A N 1
ATOM 1146 C CA . LEU A 1 157 ? 22.980 -0.169 9.246 1.00 39.25 157 LEU A CA 1
ATOM 1147 C C . LEU A 1 157 ? 23.773 0.971 9.918 1.00 39.25 157 LEU A C 1
ATOM 1149 O O . LEU A 1 157 ? 23.965 0.973 11.133 1.00 39.25 157 LEU A O 1
ATOM 1153 N N . ALA A 1 158 ? 24.201 1.980 9.154 1.00 37.28 158 ALA A N 1
ATOM 1154 C CA . ALA A 1 158 ? 25.125 3.011 9.634 1.00 37.28 158 ALA A CA 1
ATOM 1155 C C . ALA A 1 158 ? 24.481 4.126 10.490 1.00 37.28 158 ALA A C 1
ATOM 1157 O O . ALA A 1 158 ? 25.199 4.934 11.071 1.00 37.28 158 ALA A O 1
ATOM 1158 N N . ARG A 1 159 ? 23.146 4.190 10.621 1.00 44.50 159 ARG A N 1
ATOM 1159 C CA . ARG A 1 159 ? 22.448 5.300 11.317 1.00 44.50 159 ARG A CA 1
ATOM 1160 C C . ARG A 1 159 ? 21.777 4.928 12.647 1.00 44.50 159 ARG A C 1
ATOM 1162 O O . ARG A 1 159 ? 20.833 5.591 13.065 1.00 44.50 159 ARG A O 1
ATOM 1169 N N . ARG A 1 160 ? 22.258 3.896 13.350 1.00 44.72 160 ARG A N 1
ATOM 1170 C CA . ARG A 1 160 ? 21.782 3.547 14.710 1.00 44.72 160 ARG A CA 1
ATOM 1171 C C . ARG A 1 160 ? 22.916 3.323 15.718 1.00 44.72 160 ARG A C 1
ATOM 1173 O O . ARG A 1 160 ? 22.914 2.351 16.464 1.00 44.72 160 ARG A O 1
ATOM 1180 N N . ARG A 1 161 ? 23.877 4.247 15.790 1.00 40.28 161 ARG A N 1
ATOM 1181 C CA . ARG A 1 161 ? 24.791 4.370 16.944 1.00 40.28 161 ARG A CA 1
ATOM 1182 C C . ARG A 1 161 ? 24.713 5.782 17.513 1.00 40.28 161 ARG A C 1
ATOM 1184 O O . ARG A 1 161 ? 25.558 6.622 17.246 1.00 40.28 161 ARG A O 1
ATOM 1191 N N . GLY A 1 162 ? 23.656 6.037 18.274 1.00 38.75 162 GLY A N 1
ATOM 1192 C CA . GLY A 1 162 ? 23.396 7.345 18.868 1.00 38.75 162 GLY A CA 1
ATOM 1193 C C . GLY A 1 162 ? 22.370 7.286 19.990 1.00 38.75 162 GLY A C 1
ATOM 1194 O O . GLY A 1 162 ? 21.457 8.092 20.012 1.00 38.75 162 GLY A O 1
ATOM 1195 N N . PHE A 1 163 ? 22.476 6.310 20.894 1.00 32.34 163 PHE A N 1
ATOM 1196 C CA . PHE A 1 163 ? 21.769 6.362 22.175 1.00 32.34 163 PHE A CA 1
ATOM 1197 C C . PHE A 1 163 ? 22.680 5.769 23.254 1.00 32.34 163 PHE A C 1
ATOM 1199 O O . PHE A 1 163 ? 22.710 4.563 23.501 1.00 32.34 163 PHE A O 1
ATOM 1206 N N . ARG A 1 164 ? 23.526 6.633 23.832 1.00 35.78 164 ARG A N 1
ATOM 1207 C CA . ARG A 1 164 ? 24.316 6.308 25.023 1.00 35.78 164 ARG A CA 1
ATOM 1208 C C . ARG A 1 164 ? 23.346 6.155 26.197 1.00 35.78 164 ARG A C 1
ATOM 1210 O O . ARG A 1 164 ? 22.554 7.051 26.468 1.00 35.78 164 ARG A O 1
ATOM 1217 N N . ARG A 1 165 ? 23.419 5.006 26.873 1.00 32.78 165 ARG A N 1
ATOM 1218 C CA . ARG A 1 165 ? 22.715 4.708 28.127 1.00 32.78 165 ARG A CA 1
ATOM 1219 C C . ARG A 1 165 ? 22.991 5.798 29.166 1.00 32.78 165 ARG A C 1
ATOM 1221 O O . ARG A 1 165 ? 24.149 6.080 29.463 1.00 32.78 165 ARG A O 1
ATOM 1228 N N . ALA A 1 166 ? 21.930 6.347 29.744 1.00 33.50 166 ALA A N 1
ATOM 1229 C CA . ALA A 1 166 ? 21.993 7.178 30.935 1.00 33.50 166 ALA A CA 1
ATOM 1230 C C . ALA A 1 166 ? 21.785 6.329 32.203 1.00 33.50 166 ALA A C 1
ATOM 1232 O O . ALA A 1 166 ? 20.959 5.421 32.222 1.00 33.50 166 ALA A O 1
ATOM 1233 N N . ARG A 1 167 ? 22.512 6.735 33.252 1.00 33.41 167 ARG A N 1
ATOM 1234 C CA . ARG A 1 167 ? 22.360 6.443 34.691 1.00 33.41 167 ARG A CA 1
ATOM 1235 C C . ARG A 1 167 ? 22.774 5.061 35.210 1.00 33.41 167 ARG A C 1
ATOM 1237 O O . ARG A 1 167 ? 21.983 4.133 35.327 1.00 33.41 167 ARG A O 1
ATOM 1244 N N . ARG A 1 168 ? 24.020 5.026 35.694 1.00 33.97 168 ARG A N 1
ATOM 1245 C CA . ARG A 1 168 ? 24.422 4.285 36.897 1.00 33.97 168 ARG A CA 1
ATOM 1246 C C . ARG A 1 168 ? 23.949 5.107 38.107 1.00 33.97 168 ARG A C 1
ATOM 1248 O O . ARG A 1 168 ? 24.350 6.260 38.246 1.00 33.97 168 ARG A O 1
ATOM 1255 N N . LEU A 1 169 ? 23.052 4.553 38.917 1.00 36.91 169 LEU A N 1
ATOM 1256 C CA . LEU A 1 169 ? 22.790 5.021 40.280 1.00 36.91 169 LEU A CA 1
ATOM 1257 C C . LEU A 1 169 ? 23.788 4.348 41.242 1.00 36.91 169 LEU A C 1
ATOM 1259 O O . LEU A 1 169 ? 24.418 3.364 40.867 1.00 36.91 169 LEU A O 1
ATOM 1263 N N . SER A 1 170 ? 23.862 4.909 42.454 1.00 37.19 170 SER A N 1
ATOM 1264 C CA . SER A 1 170 ? 24.494 4.432 43.700 1.00 37.19 170 SER A CA 1
ATOM 1265 C C . SER A 1 170 ? 26.017 4.573 43.884 1.00 37.19 170 SER A C 1
ATOM 1267 O O . SER A 1 170 ? 26.783 3.696 43.499 1.00 37.19 170 SER A O 1
ATOM 1269 N N . ALA A 1 171 ? 26.407 5.661 44.562 1.00 44.09 171 ALA A N 1
ATOM 1270 C CA . ALA A 1 171 ? 27.320 5.730 45.723 1.00 44.09 171 ALA A CA 1
ATOM 1271 C C . ALA A 1 171 ? 27.380 7.222 46.131 1.00 44.09 171 ALA A C 1
ATOM 1273 O O . ALA A 1 171 ? 27.771 8.064 45.334 1.00 44.09 171 ALA A O 1
ATOM 1274 N N . GLY A 1 172 ? 26.761 7.659 47.228 1.00 38.12 172 GLY A N 1
ATOM 1275 C CA . GLY A 1 172 ? 27.302 7.487 48.575 1.00 38.12 172 GLY A CA 1
ATOM 1276 C C . GLY A 1 172 ? 28.163 8.707 48.930 1.00 38.12 172 GLY A C 1
ATOM 1277 O O . GLY A 1 172 ? 29.371 8.678 48.740 1.00 38.12 172 GLY A O 1
ATOM 1278 N N . ARG A 1 173 ? 27.529 9.802 49.378 1.00 39.91 173 ARG A N 1
ATOM 1279 C CA . ARG A 1 173 ? 28.213 10.933 50.027 1.00 39.91 173 ARG A CA 1
ATOM 1280 C C . ARG A 1 173 ? 28.502 10.571 51.484 1.00 39.91 173 ARG A C 1
ATOM 1282 O O . ARG A 1 173 ? 27.606 10.067 52.153 1.00 39.91 173 ARG A O 1
ATOM 1289 N N . GLY A 1 174 ? 29.682 10.960 51.960 1.00 32.22 174 GLY A N 1
ATOM 1290 C CA . GLY A 1 174 ? 29.968 11.200 53.375 1.00 32.22 174 GLY A CA 1
ATOM 1291 C C . GLY A 1 174 ? 31.385 10.794 53.760 1.00 32.22 174 GL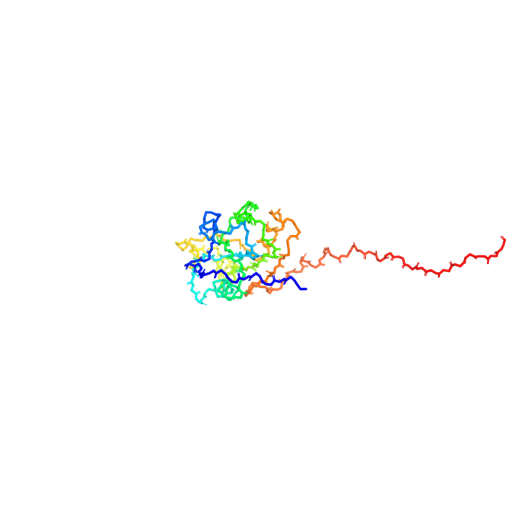Y A C 1
ATOM 1292 O O . GLY A 1 174 ? 31.638 9.604 53.840 1.00 32.22 174 GLY A O 1
ATOM 1293 N N . TYR A 1 175 ? 32.286 11.774 53.906 1.00 35.84 175 TYR A N 1
ATOM 1294 C CA . TYR A 1 175 ? 33.208 12.018 55.035 1.00 35.84 175 TYR A CA 1
ATOM 1295 C C . TYR A 1 175 ? 34.253 13.067 54.609 1.00 35.84 175 TYR A C 1
ATOM 1297 O O . TYR A 1 175 ? 34.881 12.909 53.561 1.00 35.84 175 TYR A O 1
ATOM 1305 N N . GLY A 1 176 ? 34.414 14.122 55.416 1.00 41.03 176 GLY A N 1
ATOM 1306 C CA . GLY A 1 176 ? 35.388 15.205 55.236 1.00 41.03 176 GLY A CA 1
ATOM 1307 C C . GLY A 1 176 ? 34.809 16.556 55.602 1.00 41.03 176 GLY A C 1
ATOM 1308 O O . GLY A 1 176 ? 34.325 17.228 54.668 1.00 41.03 176 GLY A O 1
#

Secondary structure (DSSP, 8-state):
-PPPPPPPSS--SS---SHHHHHHTT-SS-SEEEEESSPP--STTSHHHHHHHHHHHTT--EEEEES--TTSSGGGGTT---SSEEEEE--SS-HHHHHB-TTSPBPSB-TTSGGGBTTSS-TTHHHHHHHHHHHHSTT--EEEESGGGS---GGGSTT----PPP----------

Sequence (176 aa):
MPSIPAAPAAAAPFLPMSRPEMAALGWDACDIVLVSGDAYVDHPAFGVALVGRLLERHGWRVGVIAQPDWRDAGDFAALGRPRLFFGITGGNVDSMIANLSANKRRRRSDDFSPGGRAGLRPDRAAIVYANRAREACPGVPIVLGGLAGGHPGPAGLARRRGFRRARRLSAGRGYG

Radius of gyration: 20.71 Å; Cα contacts (8 Å, |Δi|>4): 296; chains: 1; bounding box: 58×31×77 Å

Mean predicted aligned error: 10.19 Å

pLDDT: mean 82.31, std 21.79, range [32.22, 98.62]

Solvent-accessible surface area (backbone atoms only — not comparable to full-atom values): 10425 Å² total; per-residue (Å²): 128,88,78,77,55,79,54,67,97,64,83,66,97,58,72,31,65,39,55,69,52,29,49,77,72,70,42,94,58,28,34,33,35,37,37,32,38,22,51,83,52,92,40,77,91,30,61,68,35,40,52,42,53,53,43,37,75,70,24,43,44,46,29,42,44,49,37,51,63,79,91,49,34,65,56,60,35,58,65,48,70,42,75,60,29,38,40,32,23,15,29,92,55,38,26,51,58,52,46,29,43,98,86,71,42,76,43,81,47,20,90,56,30,75,92,34,42,44,83,54,50,52,73,55,23,36,60,53,50,51,52,31,37,41,70,48,36,70,90,54,49,76,47,78,39,57,84,54,65,70,73,79,58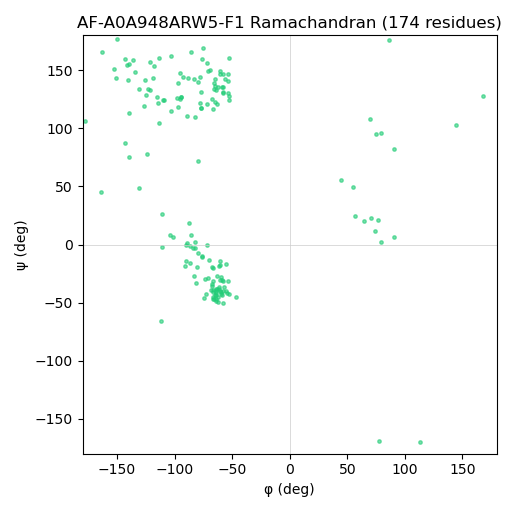,83,80,68,69,75,83,77,87,83,77,83,86,81,80,87,80,90,83,85,88,88,89,135

Nearest PDB structures (foldseek):
  7ddz-assembly1_A  TM=4.994E-01  e=6.479E-01  Enterobacteria phage RB59
  7p9b-assembly1_A  TM=4.543E-01  e=5.257E+00  Providencia stuartii

Foldseek 3Di:
DPDQPDQQPDDQPAQAAAPVSCVVSVHPAFQEEEEELFDDDCDCLKVSNVVQVVVSVSRGRYHYQYLFDLVALVSLCRRHAHNAAYEYEHIQDQVQVQQADPVRDGDQFGPRYVVRHHPSADHLRRVSSVVSNCVNHPPGHYHYDDPSPDDDPPVVPPPPPPDDDDDDDDDDDDDD